Protein AF-G9KC55-F1 (afdb_monomer_lite)

Structure (mmCIF, N/CA/C/O backbone):
data_AF-G9KC55-F1
#
_entry.id   AF-G9KC55-F1
#
loop_
_atom_site.group_PDB
_atom_site.id
_atom_site.type_symbol
_atom_site.label_atom_id
_atom_site.label_alt_id
_atom_site.label_comp_id
_atom_site.label_asym_id
_atom_site.label_entity_id
_atom_site.label_seq_id
_atom_site.pdbx_PDB_ins_code
_atom_site.Cartn_x
_atom_site.Cartn_y
_atom_site.Cartn_z
_atom_site.occupancy
_atom_site.B_iso_or_equiv
_atom_site.auth_seq_id
_atom_site.auth_comp_id
_atom_site.auth_asym_id
_atom_site.auth_atom_id
_atom_site.pdbx_PDB_model_num
ATOM 1 N N . ASP A 1 1 ? -10.773 9.574 29.298 1.00 46.72 1 ASP A N 1
ATOM 2 C CA . ASP A 1 1 ? -11.547 9.530 28.053 1.00 46.72 1 ASP A CA 1
ATOM 3 C C . ASP A 1 1 ? -11.126 8.279 27.300 1.00 46.72 1 ASP A C 1
ATOM 5 O O . ASP A 1 1 ? -10.112 8.261 26.606 1.00 46.72 1 ASP A O 1
ATOM 9 N N . GLU A 1 2 ? -11.740 7.159 27.674 1.00 50.28 2 GLU A N 1
ATOM 10 C CA . GLU A 1 2 ? -11.317 5.826 27.250 1.00 50.28 2 GLU A CA 1
ATOM 11 C C . GLU A 1 2 ? -11.672 5.625 25.777 1.00 50.28 2 GLU A C 1
ATOM 13 O O . GLU A 1 2 ? -12.817 5.816 25.375 1.00 50.28 2 GLU A O 1
ATOM 18 N N . ALA A 1 3 ? -10.672 5.277 24.966 1.00 58.09 3 ALA A N 1
ATOM 19 C CA . ALA A 1 3 ? -10.825 5.049 23.537 1.00 58.09 3 ALA A CA 1
ATOM 20 C C . ALA A 1 3 ? -11.826 3.911 23.287 1.00 58.09 3 ALA A C 1
ATOM 22 O O . ALA A 1 3 ? -11.467 2.733 23.329 1.00 58.09 3 ALA A O 1
ATOM 23 N N . GLN A 1 4 ? -13.086 4.267 23.038 1.00 62.66 4 GLN A N 1
ATOM 24 C CA . GLN A 1 4 ? -14.075 3.322 22.545 1.00 62.66 4 GLN A CA 1
ATOM 25 C C . GLN A 1 4 ? -13.609 2.774 21.186 1.00 62.66 4 GLN A C 1
ATOM 27 O O . GLN A 1 4 ? -13.078 3.540 20.371 1.00 62.66 4 GLN A O 1
ATOM 32 N N . PRO A 1 5 ? -13.786 1.468 20.920 1.00 64.75 5 PRO A N 1
ATOM 33 C CA . PRO A 1 5 ? -13.413 0.874 19.643 1.00 64.75 5 PRO A CA 1
ATOM 34 C C . PRO A 1 5 ? -14.099 1.606 18.486 1.00 64.75 5 PRO A C 1
ATOM 36 O O . PRO A 1 5 ? -15.295 1.895 18.543 1.00 64.75 5 PRO A O 1
ATOM 39 N N . CYS A 1 6 ? -13.360 1.902 17.414 1.00 74.31 6 CYS A N 1
ATOM 40 C CA . CYS A 1 6 ? -13.946 2.535 16.238 1.00 74.31 6 CYS A CA 1
ATOM 41 C C . CYS A 1 6 ? -14.959 1.574 15.576 1.00 74.31 6 CYS A C 1
ATOM 43 O O . CYS A 1 6 ? -14.586 0.613 14.912 1.00 74.31 6 CYS A O 1
ATOM 45 N N . HIS A 1 7 ? -16.261 1.807 15.773 1.00 80.50 7 HIS A N 1
ATOM 46 C CA . HIS A 1 7 ? -17.304 0.970 15.173 1.00 80.50 7 HIS A CA 1
ATOM 47 C C . HIS A 1 7 ? -17.366 1.163 13.652 1.00 80.50 7 HIS A C 1
ATOM 49 O O . HIS A 1 7 ? -17.404 2.298 13.158 1.00 80.50 7 HIS A O 1
ATOM 55 N N . LEU A 1 8 ? -17.398 0.041 12.926 1.00 81.56 8 LEU A N 1
ATOM 56 C CA . LEU A 1 8 ? -17.644 0.009 11.487 1.00 81.56 8 LEU A CA 1
ATOM 57 C C . LEU A 1 8 ? -19.110 0.351 11.198 1.00 81.56 8 LEU A C 1
ATOM 59 O O . LEU A 1 8 ? -20.016 -0.174 11.844 1.00 81.56 8 LEU A O 1
ATOM 63 N N . THR A 1 9 ? -19.339 1.192 10.194 1.00 83.81 9 THR A N 1
ATOM 64 C CA . THR A 1 9 ? -20.667 1.398 9.603 1.00 83.81 9 THR A CA 1
ATOM 65 C C . THR A 1 9 ? -21.012 0.246 8.648 1.00 83.81 9 THR A C 1
ATOM 67 O O . THR A 1 9 ? -20.131 -0.513 8.236 1.00 83.81 9 THR A O 1
ATOM 70 N N . GLY A 1 10 ? -22.294 0.097 8.291 1.00 77.88 10 GLY A N 1
ATOM 71 C CA . GLY A 1 10 ? -22.765 -0.985 7.412 1.00 77.88 10 GLY A CA 1
ATOM 72 C C . GLY A 1 10 ? -22.007 -1.059 6.081 1.00 77.88 10 GLY A C 1
ATOM 73 O O . GLY A 1 10 ? -21.507 -2.125 5.719 1.00 77.88 10 GLY A O 1
ATOM 74 N N . ASP A 1 11 ? -21.818 0.085 5.421 1.00 84.19 11 ASP A N 1
ATOM 75 C CA . ASP A 1 11 ? -21.088 0.170 4.149 1.00 84.19 11 ASP A CA 1
ATOM 76 C C . ASP A 1 11 ? -19.602 -0.180 4.307 1.00 84.19 11 ASP A C 1
ATOM 78 O O . ASP A 1 11 ? -19.022 -0.879 3.474 1.00 84.19 11 ASP A O 1
ATOM 82 N N . ALA A 1 12 ? -18.985 0.224 5.424 1.00 87.38 12 ALA A N 1
ATOM 83 C CA . ALA A 1 12 ? -17.578 -0.056 5.699 1.00 87.38 12 ALA A CA 1
ATOM 84 C C . ALA A 1 12 ? -17.297 -1.560 5.850 1.00 87.38 12 ALA A C 1
ATOM 86 O O . ALA A 1 12 ? -16.206 -2.014 5.507 1.00 87.38 12 ALA A O 1
ATOM 87 N N . LYS A 1 13 ? -18.276 -2.351 6.311 1.00 90.94 13 LYS A N 1
ATOM 88 C CA . LYS A 1 13 ? -18.146 -3.813 6.398 1.00 90.94 13 LYS A CA 1
ATOM 89 C C . LYS A 1 13 ? -18.074 -4.464 5.014 1.00 90.94 13 LYS A C 1
ATOM 91 O O . LYS A 1 13 ? -17.294 -5.394 4.822 1.00 90.94 13 LYS A O 1
ATOM 96 N N . CYS A 1 14 ? -18.851 -3.966 4.051 1.00 93.69 14 CYS A N 1
ATOM 97 C CA . CYS A 1 14 ? -18.776 -4.429 2.665 1.00 93.69 14 CYS A CA 1
ATOM 98 C C . CYS A 1 14 ? -17.408 -4.088 2.055 1.00 93.69 14 CYS A C 1
ATOM 100 O O . CYS A 1 14 ? -16.731 -4.968 1.525 1.00 93.69 14 CYS A O 1
ATOM 102 N N . SER A 1 15 ? -16.950 -2.843 2.221 1.00 94.00 15 SER A N 1
ATOM 103 C CA . SER A 1 15 ? -15.640 -2.398 1.729 1.00 94.00 15 SER A CA 1
ATOM 104 C C . SER A 1 15 ? -14.475 -3.169 2.350 1.00 94.00 15 SER A C 1
ATOM 106 O O . SER A 1 15 ? -13.530 -3.508 1.638 1.00 94.00 15 SER A O 1
ATOM 108 N N . LEU A 1 16 ? -14.540 -3.490 3.647 1.00 94.75 16 LEU A N 1
ATOM 109 C CA . LEU A 1 16 ? -13.545 -4.326 4.321 1.00 94.75 16 LEU A CA 1
ATOM 110 C C . LEU A 1 16 ? -13.471 -5.716 3.682 1.00 94.75 16 LEU A C 1
ATOM 112 O O . LEU A 1 16 ? -12.382 -6.144 3.313 1.00 94.75 16 LEU A O 1
ATOM 116 N N . ARG A 1 17 ? -14.616 -6.388 3.509 1.00 95.75 17 ARG A N 1
ATOM 117 C CA . ARG A 1 17 ? -14.684 -7.713 2.877 1.00 95.75 17 ARG A CA 1
ATOM 118 C C . ARG A 1 17 ? -14.121 -7.699 1.465 1.00 95.75 17 ARG A C 1
ATOM 120 O O . ARG A 1 17 ? -13.302 -8.544 1.122 1.00 95.75 17 ARG A O 1
ATOM 127 N N . THR A 1 18 ? -14.541 -6.733 0.653 1.00 96.56 18 THR A N 1
ATOM 128 C CA . THR A 1 18 ? -14.043 -6.582 -0.717 1.00 96.56 18 THR A CA 1
ATOM 129 C C . THR A 1 18 ? -12.536 -6.346 -0.725 1.00 96.56 18 THR A C 1
ATOM 131 O O . THR A 1 18 ? -11.822 -6.989 -1.488 1.00 96.56 18 THR A O 1
ATOM 134 N N . SER A 1 19 ? -12.028 -5.483 0.158 1.00 96.25 19 SER A N 1
ATOM 135 C CA . SER A 1 19 ? -10.588 -5.214 0.260 1.00 96.25 19 SER A CA 1
ATOM 136 C C . SER A 1 19 ? -9.807 -6.454 0.692 1.00 96.25 19 SER A C 1
ATOM 138 O O . SER A 1 19 ? -8.780 -6.761 0.096 1.00 96.25 19 SER A O 1
ATOM 140 N N . ALA A 1 20 ? -10.305 -7.193 1.686 1.00 97.25 20 ALA A N 1
ATOM 141 C CA . ALA A 1 20 ? -9.716 -8.444 2.151 1.00 97.25 20 ALA A CA 1
ATOM 142 C C . ALA A 1 20 ? -9.660 -9.488 1.023 1.00 97.25 20 ALA A C 1
ATOM 144 O O . ALA A 1 20 ? -8.607 -10.069 0.776 1.00 97.25 20 ALA A O 1
ATOM 145 N N . LEU A 1 21 ? -10.753 -9.646 0.270 1.00 98.00 21 LEU A N 1
ATOM 146 C CA . LEU A 1 21 ? -10.822 -10.544 -0.882 1.00 98.00 21 LEU A CA 1
ATOM 147 C C . LEU A 1 21 ? -9.806 -10.167 -1.971 1.00 98.00 21 LEU A C 1
ATOM 149 O O . LEU A 1 21 ? -9.055 -11.025 -2.428 1.00 98.00 21 LEU A O 1
ATOM 153 N N . LEU A 1 22 ? -9.769 -8.894 -2.377 1.00 97.75 22 LEU A N 1
ATOM 154 C CA . LEU A 1 22 ? -8.887 -8.418 -3.449 1.00 97.75 22 LEU A CA 1
A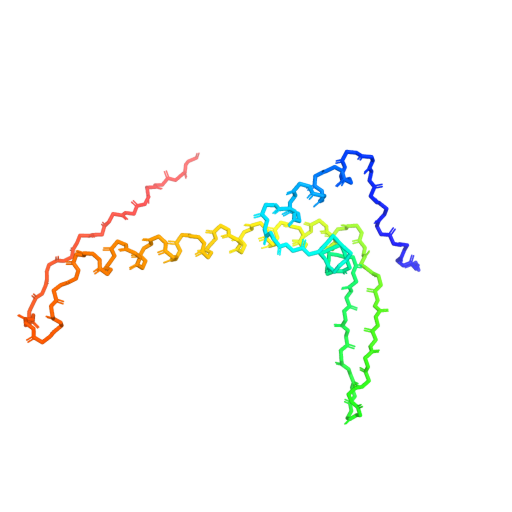TOM 155 C C . LEU A 1 22 ? -7.406 -8.494 -3.064 1.00 97.75 22 LEU A C 1
ATOM 157 O O . LEU A 1 22 ? -6.574 -8.846 -3.896 1.00 97.75 22 LEU A O 1
ATOM 161 N N . LEU A 1 23 ? -7.080 -8.188 -1.806 1.00 96.44 23 LEU A N 1
ATOM 162 C CA . LEU A 1 23 ? -5.717 -8.274 -1.276 1.00 96.44 23 LEU A CA 1
ATOM 163 C C . LEU A 1 23 ? -5.330 -9.698 -0.851 1.00 96.44 23 LEU A C 1
ATOM 165 O O . LEU A 1 23 ? -4.191 -9.910 -0.445 1.00 96.44 23 LEU A O 1
ATOM 169 N N . GLN A 1 24 ? -6.259 -10.656 -0.934 1.00 97.38 24 GLN A N 1
ATOM 170 C CA . GLN A 1 24 ? -6.087 -12.039 -0.478 1.00 97.38 24 GLN A CA 1
ATOM 171 C C . GLN A 1 24 ? -5.649 -12.132 0.993 1.00 97.38 24 GLN A C 1
ATOM 173 O O . GLN A 1 24 ? -4.781 -12.920 1.368 1.00 97.38 24 GLN A O 1
ATOM 178 N N . LEU A 1 25 ? -6.268 -11.312 1.840 1.00 96.50 25 LEU A N 1
ATOM 179 C CA . LEU A 1 25 ? -6.044 -11.271 3.279 1.00 96.50 25 LEU A CA 1
ATOM 180 C C . LEU A 1 25 ? -7.294 -11.759 4.021 1.00 96.50 25 LEU A C 1
ATOM 182 O O . LEU A 1 25 ? -8.408 -11.551 3.543 1.00 96.50 25 LEU A O 1
ATOM 186 N N . PRO A 1 26 ? -7.157 -12.360 5.213 1.00 97.00 26 PRO A N 1
ATOM 187 C CA . PRO A 1 26 ? -8.321 -12.658 6.039 1.00 97.00 26 PRO A CA 1
ATOM 188 C C . PRO A 1 26 ? -8.954 -11.360 6.587 1.00 97.00 26 PRO A C 1
ATOM 190 O O . PRO A 1 26 ? -8.243 -10.400 6.899 1.00 97.00 26 PRO A O 1
ATOM 193 N N . GLU A 1 27 ? -10.288 -11.327 6.717 1.00 95.19 27 GLU A N 1
ATOM 194 C CA . GLU A 1 27 ? -11.037 -10.130 7.153 1.00 95.19 27 GLU A CA 1
ATOM 195 C C . GLU A 1 27 ? -10.666 -9.695 8.585 1.00 95.19 27 GLU A C 1
ATOM 197 O O . GLU A 1 27 ? -10.383 -8.517 8.816 1.00 95.19 27 GLU A O 1
ATOM 202 N N . ASP A 1 28 ? -10.623 -10.635 9.539 1.00 93.62 28 ASP A N 1
ATOM 203 C CA . ASP A 1 28 ? -10.418 -10.312 10.961 1.00 93.62 28 ASP A CA 1
ATOM 204 C C . ASP A 1 28 ? -9.034 -9.703 11.254 1.00 93.62 28 ASP A C 1
ATOM 206 O O . ASP A 1 28 ? -8.983 -8.643 11.879 1.00 93.62 28 ASP A O 1
ATOM 210 N N . PRO A 1 29 ? -7.904 -10.266 10.773 1.00 94.38 29 PRO A N 1
ATOM 211 C CA . PRO A 1 29 ? -6.583 -9.670 10.968 1.00 94.38 29 PRO A CA 1
ATOM 212 C C . PRO A 1 29 ? -6.435 -8.306 10.289 1.00 94.38 29 PRO A C 1
ATOM 214 O O . PRO A 1 29 ? -5.749 -7.429 10.821 1.00 94.38 29 PRO A O 1
ATOM 217 N N . LEU A 1 30 ? -7.071 -8.104 9.127 1.00 94.62 30 LEU A N 1
ATOM 218 C CA . LEU A 1 30 ? -7.074 -6.807 8.450 1.00 94.62 30 LEU A CA 1
ATOM 219 C C . LEU A 1 30 ? -7.788 -5.764 9.315 1.00 94.62 30 LEU A C 1
ATOM 221 O O . LEU A 1 30 ? -7.243 -4.686 9.560 1.00 94.62 30 LEU A O 1
ATOM 225 N N . LEU A 1 31 ? -8.971 -6.102 9.829 1.00 93.56 31 LEU A N 1
ATOM 226 C CA . LEU A 1 31 ? -9.724 -5.224 10.716 1.00 93.56 31 LEU A CA 1
ATOM 227 C C . LEU A 1 31 ? -8.966 -4.941 12.013 1.00 93.56 31 LEU A C 1
ATOM 229 O O . LEU A 1 31 ? -8.821 -3.788 12.417 1.00 93.56 31 LEU A O 1
ATOM 233 N N . GLU A 1 32 ? -8.431 -5.981 12.641 1.00 92.38 32 GLU A N 1
ATOM 234 C CA . GLU A 1 32 ? -7.653 -5.881 13.868 1.00 92.38 32 GLU A CA 1
ATOM 235 C C . GLU A 1 32 ? -6.438 -4.965 13.689 1.00 92.38 32 GLU A C 1
ATOM 237 O O . GLU A 1 32 ? -6.178 -4.113 14.535 1.00 92.38 32 GLU A O 1
ATOM 242 N N . THR A 1 33 ? -5.733 -5.070 12.561 1.00 92.56 33 THR A N 1
ATOM 243 C CA . THR A 1 33 ? -4.582 -4.209 12.246 1.00 92.56 33 THR A CA 1
ATOM 244 C C . THR A 1 33 ? -4.983 -2.733 12.149 1.00 92.56 33 THR A C 1
ATOM 246 O O . THR A 1 33 ? -4.241 -1.844 12.585 1.00 92.56 33 THR A O 1
ATOM 249 N N . LEU A 1 34 ? -6.175 -2.448 11.623 1.00 92.94 34 LEU A N 1
ATOM 250 C CA . LEU A 1 34 ? -6.700 -1.085 11.527 1.00 92.94 34 LEU A CA 1
ATOM 251 C C . LEU A 1 34 ? -7.164 -0.545 12.888 1.00 92.94 34 LEU A C 1
ATOM 253 O O . LEU A 1 34 ? -6.984 0.641 13.159 1.00 92.94 34 LEU A O 1
ATOM 257 N N . GLN A 1 35 ? -7.712 -1.400 13.754 1.00 92.94 35 GLN A N 1
ATOM 258 C CA . GLN A 1 35 ? -8.370 -0.983 14.996 1.00 92.94 35 GLN A CA 1
ATOM 259 C C . GLN A 1 35 ? -7.514 -1.114 16.253 1.00 92.94 35 GLN A C 1
ATOM 261 O O . GLN A 1 35 ? -7.806 -0.461 17.250 1.00 92.94 35 GLN A O 1
ATOM 266 N N . ILE A 1 36 ? -6.487 -1.962 16.254 1.00 93.00 36 ILE A N 1
ATOM 267 C CA . ILE A 1 36 ? -5.716 -2.292 17.452 1.00 93.00 36 ILE A CA 1
ATOM 268 C C . ILE A 1 36 ? -4.267 -1.858 17.279 1.00 93.00 36 ILE A C 1
ATOM 270 O O . ILE A 1 36 ? -3.558 -2.225 16.342 1.00 93.00 36 ILE A O 1
ATOM 274 N N . ARG A 1 37 ? -3.781 -1.062 18.226 1.00 92.31 37 ARG A N 1
ATOM 275 C CA . ARG A 1 37 ? -2.363 -0.760 18.388 1.00 92.31 37 ARG A CA 1
ATOM 276 C C . ARG A 1 37 ? -1.727 -1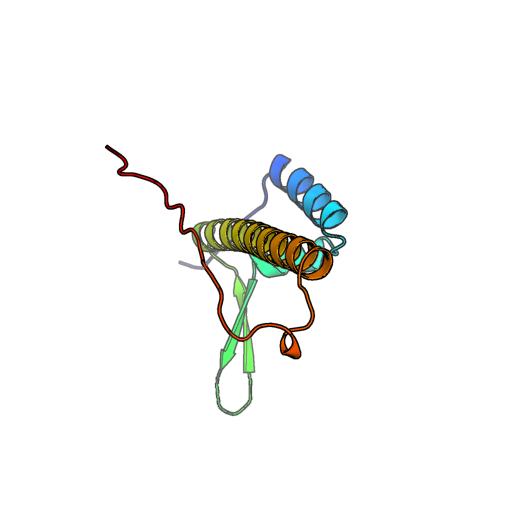.780 19.322 1.00 92.31 37 ARG A C 1
ATOM 278 O O . ARG A 1 37 ? -2.028 -1.804 20.513 1.00 92.31 37 ARG A O 1
ATOM 285 N N . THR A 1 38 ? -0.787 -2.553 18.794 1.00 91.56 38 THR A N 1
ATOM 286 C CA . THR A 1 38 ? 0.090 -3.401 19.606 1.00 91.56 38 THR A CA 1
ATOM 287 C C . THR A 1 38 ? 1.313 -2.600 20.044 1.00 91.56 38 THR A C 1
ATOM 289 O O . THR A 1 38 ? 2.078 -2.117 19.213 1.00 91.56 38 THR A O 1
ATOM 292 N N . ILE A 1 39 ? 1.499 -2.446 21.351 1.00 90.56 39 ILE A N 1
ATOM 293 C CA . ILE A 1 39 ? 2.610 -1.725 21.973 1.00 90.56 39 ILE A CA 1
ATOM 294 C C . ILE A 1 39 ? 3.470 -2.754 22.702 1.00 90.56 39 ILE A C 1
ATOM 296 O O . ILE A 1 39 ? 2.979 -3.467 23.572 1.00 90.56 39 ILE A O 1
ATOM 300 N N . ARG A 1 40 ? 4.753 -2.841 22.350 1.00 90.81 40 ARG A N 1
ATOM 301 C CA . ARG A 1 40 ? 5.725 -3.693 23.048 1.00 90.81 40 ARG A CA 1
ATOM 302 C C . ARG A 1 40 ? 6.554 -2.812 23.978 1.00 90.81 40 ARG A C 1
ATOM 304 O O . ARG A 1 40 ? 7.164 -1.861 23.496 1.00 90.81 40 ARG A O 1
ATOM 311 N N . ALA A 1 41 ? 6.550 -3.088 25.281 1.00 88.38 41 ALA A N 1
ATOM 312 C CA . ALA A 1 41 ? 7.226 -2.250 26.273 1.00 88.38 41 ALA A CA 1
ATOM 313 C C . ALA A 1 41 ? 7.929 -3.058 27.378 1.00 88.38 41 ALA A C 1
ATOM 315 O O . ALA A 1 41 ? 7.535 -4.175 27.717 1.00 88.38 41 ALA A O 1
ATOM 316 N N . GLY A 1 42 ? 8.966 -2.447 27.961 1.00 85.81 42 GLY A N 1
ATOM 317 C CA . GLY A 1 42 ? 9.750 -3.005 29.066 1.00 85.81 42 GLY A CA 1
ATOM 318 C C . GLY A 1 42 ? 10.803 -4.039 28.645 1.00 85.81 42 GLY A C 1
ATOM 319 O O . GLY A 1 42 ? 10.803 -4.541 27.525 1.00 85.81 42 GLY A O 1
ATOM 320 N N . ARG A 1 43 ? 11.707 -4.379 29.578 1.00 80.31 43 ARG A N 1
ATOM 321 C CA . ARG A 1 43 ? 12.780 -5.382 29.374 1.00 80.31 43 ARG A CA 1
ATOM 322 C C . ARG A 1 43 ? 12.262 -6.813 29.178 1.00 80.31 43 ARG A C 1
ATOM 324 O O . ARG A 1 43 ? 13.012 -7.663 28.723 1.00 80.31 43 ARG A O 1
ATOM 331 N N . GLN A 1 44 ? 11.007 -7.076 29.544 1.00 81.50 44 GLN A N 1
ATOM 332 C CA . GLN A 1 44 ? 10.360 -8.388 29.430 1.00 81.50 44 GLN A CA 1
ATOM 333 C C . GLN A 1 44 ? 9.442 -8.513 28.200 1.00 81.50 44 GLN A C 1
ATOM 335 O O . GLN A 1 44 ? 8.634 -9.433 28.141 1.00 81.50 44 GLN A O 1
ATOM 340 N N . GLN A 1 45 ? 9.534 -7.601 27.222 1.00 83.06 45 GLN A N 1
ATOM 341 C CA . GLN A 1 45 ? 8.755 -7.671 25.978 1.00 83.06 45 GLN A CA 1
ATOM 342 C C . GLN A 1 45 ? 7.226 -7.746 26.186 1.00 83.06 45 GLN A C 1
ATOM 344 O O . GLN A 1 45 ? 6.521 -8.380 25.399 1.00 83.06 45 GLN A O 1
ATOM 349 N N . GLN A 1 46 ? 6.689 -7.092 27.221 1.00 87.50 46 GLN A N 1
ATOM 350 C CA . GLN A 1 46 ? 5.249 -7.128 27.478 1.00 87.50 46 GLN A CA 1
ATOM 351 C C . GLN A 1 46 ? 4.482 -6.513 26.301 1.00 87.50 46 GLN A C 1
ATOM 353 O O . GLN A 1 46 ? 4.841 -5.445 25.795 1.00 87.50 46 GLN A O 1
ATOM 358 N N . VAL A 1 47 ? 3.441 -7.217 25.851 1.00 90.69 47 VAL A N 1
ATOM 359 C CA . VAL A 1 47 ? 2.627 -6.846 24.691 1.00 90.69 47 VAL A CA 1
ATOM 360 C C . VAL A 1 47 ? 1.292 -6.289 25.172 1.00 90.69 47 VAL A C 1
ATOM 362 O O . VAL A 1 47 ? 0.451 -7.022 25.683 1.00 90.69 47 VAL A O 1
ATOM 365 N N . PHE A 1 48 ? 1.083 -4.993 24.968 1.00 90.25 48 PHE A N 1
ATOM 366 C CA . PHE A 1 48 ? -0.171 -4.308 25.262 1.00 90.25 48 PHE A CA 1
ATOM 367 C C . PHE A 1 48 ? -0.961 -4.098 23.977 1.00 90.25 48 PHE A C 1
ATOM 369 O O . PHE A 1 48 ? -0.415 -3.667 22.962 1.00 90.25 48 PHE A O 1
ATOM 376 N N . ARG A 1 49 ? -2.261 -4.376 24.023 1.00 91.62 49 ARG A N 1
ATOM 377 C CA . ARG A 1 49 ? -3.179 -4.173 22.901 1.00 91.62 49 ARG A CA 1
ATOM 378 C C . ARG A 1 49 ? -4.136 -3.055 23.269 1.00 91.62 49 ARG A C 1
ATOM 380 O O . ARG A 1 49 ? -4.919 -3.197 24.202 1.00 91.62 49 ARG A O 1
ATOM 387 N N . LYS A 1 50 ? -4.041 -1.936 22.560 1.00 90.69 50 LYS A N 1
ATOM 388 C CA . LYS A 1 50 ? -4.845 -0.741 22.812 1.00 90.69 50 LYS A CA 1
ATOM 389 C C . LYS A 1 50 ? -5.751 -0.466 21.608 1.00 90.69 50 LYS A C 1
ATOM 391 O O . LYS A 1 50 ? -5.215 -0.346 20.505 1.00 90.69 50 LYS A O 1
ATOM 396 N N . PRO A 1 51 ? -7.074 -0.323 21.791 1.00 92.19 51 PRO A N 1
ATOM 397 C CA . PRO A 1 51 ? -7.955 0.158 20.734 1.00 92.19 51 PRO A CA 1
ATOM 398 C C . PRO A 1 51 ? -7.528 1.538 20.227 1.00 92.19 51 PRO A C 1
ATOM 400 O O . PRO A 1 51 ? -7.138 2.414 21.003 1.00 92.19 51 PRO A O 1
ATOM 403 N N . CYS A 1 52 ? -7.587 1.716 18.916 1.00 91.06 52 CYS A N 1
ATOM 404 C CA . CYS A 1 52 ? -7.359 2.982 18.248 1.00 91.06 52 CYS A CA 1
ATOM 405 C 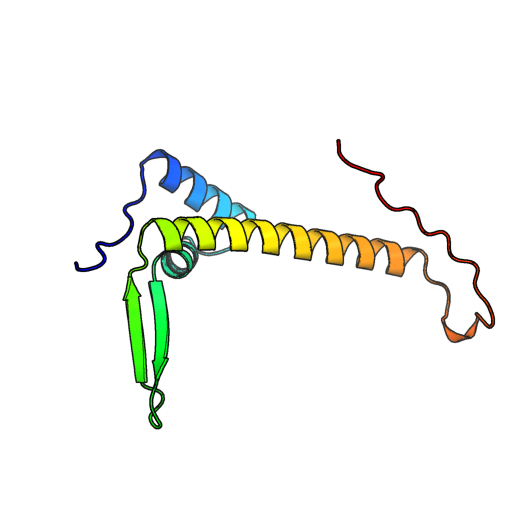C . CYS A 1 52 ? -8.605 3.860 18.314 1.00 91.06 52 CYS A C 1
ATOM 407 O O . CYS A 1 52 ? -9.735 3.390 18.175 1.00 91.06 52 CYS A O 1
ATOM 409 N N . SER A 1 53 ? -8.372 5.158 18.478 1.00 91.31 53 SER A N 1
ATOM 410 C CA . SER A 1 53 ? -9.386 6.179 18.236 1.00 91.31 53 SER A CA 1
ATOM 411 C C . SER A 1 53 ? -9.819 6.175 16.765 1.00 91.31 53 SER A C 1
ATOM 413 O O . SER A 1 53 ? -9.096 5.697 15.889 1.00 91.31 53 SER A O 1
ATOM 415 N N . ARG A 1 54 ? -10.982 6.766 16.464 1.00 89.44 54 ARG A N 1
ATOM 416 C CA . ARG A 1 54 ? -11.477 6.889 15.081 1.00 89.44 54 ARG A CA 1
ATOM 417 C C . ARG A 1 54 ? -10.452 7.545 14.145 1.00 89.44 54 ARG A C 1
ATOM 419 O O . ARG A 1 54 ? -10.173 6.986 13.092 1.00 89.44 54 ARG A O 1
ATOM 426 N N . ALA A 1 55 ? -9.839 8.652 14.564 1.00 91.62 55 ALA A N 1
ATOM 427 C CA . ALA A 1 55 ? -8.832 9.358 13.766 1.00 91.62 55 ALA A CA 1
ATOM 428 C C . ALA A 1 55 ? -7.580 8.502 13.488 1.00 91.62 55 ALA A C 1
ATOM 430 O O . ALA A 1 55 ? -7.012 8.552 12.395 1.00 91.62 55 ALA A O 1
ATOM 431 N N . GLU A 1 56 ? -7.159 7.678 14.455 1.00 93.44 56 GLU A N 1
ATOM 432 C CA . GLU A 1 56 ? -6.078 6.710 14.244 1.00 93.44 56 GLU A CA 1
ATOM 433 C C . GLU A 1 56 ? -6.497 5.607 13.260 1.00 93.44 56 GLU A C 1
ATOM 435 O O . GLU A 1 56 ? -5.696 5.249 12.396 1.00 93.44 56 GLU A O 1
ATOM 440 N N . CYS A 1 57 ? -7.733 5.094 13.353 1.00 92.75 57 CYS A N 1
ATOM 441 C CA . CYS A 1 57 ? -8.270 4.113 12.402 1.00 92.75 57 CYS A CA 1
ATOM 442 C C . CYS A 1 57 ? -8.289 4.681 10.966 1.00 92.75 57 CYS A C 1
ATOM 444 O O . CYS A 1 57 ? -7.836 4.008 10.038 1.00 92.75 57 CYS A O 1
ATOM 446 N N . ASP A 1 58 ? -8.742 5.927 10.784 1.00 92.56 58 ASP A N 1
ATOM 447 C CA . ASP A 1 58 ? -8.789 6.600 9.476 1.00 92.56 58 ASP A CA 1
ATOM 448 C C . ASP A 1 58 ? -7.384 6.797 8.892 1.00 92.56 58 ASP A C 1
ATOM 450 O O . ASP A 1 58 ? -7.112 6.410 7.755 1.00 92.56 58 ASP A O 1
ATOM 454 N N . THR A 1 59 ? -6.450 7.295 9.708 1.00 95.62 59 THR A N 1
ATOM 455 C CA . THR A 1 59 ? -5.048 7.470 9.297 1.00 95.62 59 THR A CA 1
ATOM 456 C C . THR A 1 59 ? -4.423 6.138 8.881 1.00 95.62 59 THR A C 1
ATOM 458 O O . THR A 1 59 ? -3.730 6.060 7.869 1.00 95.62 59 THR A O 1
ATOM 461 N N . ARG A 1 60 ? -4.673 5.061 9.636 1.00 95.00 60 ARG A N 1
ATOM 462 C CA . ARG A 1 60 ? -4.157 3.724 9.312 1.00 95.00 60 ARG A CA 1
ATOM 463 C C . ARG A 1 60 ? -4.714 3.192 8.002 1.00 95.00 60 ARG A C 1
ATOM 465 O O . ARG A 1 60 ? -3.936 2.672 7.206 1.00 95.00 60 ARG A O 1
ATOM 472 N N . ARG A 1 61 ? -6.020 3.341 7.763 1.00 94.94 61 ARG A N 1
ATOM 473 C CA . ARG A 1 61 ? -6.657 2.967 6.492 1.00 94.94 61 ARG A CA 1
ATOM 474 C C . ARG A 1 61 ? -5.967 3.669 5.322 1.00 94.94 61 ARG A C 1
ATOM 476 O O . ARG A 1 61 ? -5.568 3.009 4.364 1.00 94.94 61 ARG A O 1
ATOM 483 N N . ASP A 1 62 ? -5.780 4.981 5.426 1.00 96.94 62 ASP A N 1
ATOM 484 C CA . ASP A 1 62 ? -5.170 5.780 4.361 1.00 96.94 62 ASP A CA 1
ATOM 485 C C . ASP A 1 62 ? -3.699 5.406 4.143 1.00 96.94 62 ASP A C 1
ATOM 487 O O . ASP A 1 62 ? -3.234 5.326 3.006 1.00 96.94 62 ASP A O 1
ATOM 491 N N . CYS A 1 63 ? -2.963 5.111 5.217 1.00 97.44 63 CYS A N 1
ATOM 492 C CA . CYS A 1 63 ? -1.595 4.608 5.125 1.00 97.44 63 CYS A CA 1
ATOM 493 C C . CYS A 1 63 ? -1.517 3.249 4.423 1.00 97.44 63 CYS A C 1
ATOM 495 O O . CYS A 1 63 ? -0.622 3.054 3.605 1.00 97.44 63 CYS A O 1
ATOM 497 N N . VAL A 1 64 ? -2.441 2.322 4.702 1.00 95.62 64 VAL A N 1
ATOM 498 C CA . VAL A 1 64 ? -2.496 1.030 4.000 1.00 95.62 64 VAL A CA 1
ATOM 499 C C . VAL A 1 64 ? -2.742 1.248 2.507 1.00 95.62 64 VAL A C 1
ATOM 501 O O . VAL A 1 64 ? -2.020 0.679 1.693 1.00 95.62 64 VAL A O 1
ATOM 504 N N . ALA A 1 65 ? -3.681 2.122 2.134 1.00 97.06 65 ALA A N 1
ATOM 505 C CA . ALA A 1 65 ? -3.945 2.440 0.730 1.00 97.06 65 ALA A CA 1
ATOM 506 C C . ALA A 1 65 ? -2.713 3.041 0.027 1.00 97.06 65 ALA A C 1
ATOM 508 O O . ALA A 1 65 ? -2.314 2.571 -1.040 1.00 97.06 65 ALA A O 1
ATOM 509 N N . LYS A 1 66 ? -2.059 4.028 0.657 1.00 98.25 66 LYS A N 1
ATOM 510 C CA . LYS A 1 66 ? -0.818 4.637 0.148 1.00 98.25 66 LYS A CA 1
ATOM 511 C C . LYS A 1 66 ? 0.302 3.611 -0.003 1.00 98.25 66 LYS A C 1
ATOM 513 O O . LYS A 1 66 ? 1.010 3.629 -1.003 1.00 98.25 66 LYS A O 1
ATOM 518 N N . LEU A 1 67 ? 0.448 2.707 0.965 1.00 97.50 67 LEU A N 1
ATOM 519 C CA . LEU A 1 67 ? 1.457 1.654 0.928 1.00 97.50 67 LEU A CA 1
ATOM 520 C C . LEU A 1 67 ? 1.205 0.678 -0.223 1.00 97.50 67 LEU A C 1
ATOM 522 O O . LEU A 1 67 ? 2.139 0.371 -0.955 1.00 97.50 67 LEU A O 1
ATOM 526 N N . VAL A 1 68 ? -0.031 0.205 -0.399 1.00 97.44 68 VAL A N 1
ATOM 527 C CA . VAL A 1 68 ? -0.387 -0.699 -1.506 1.00 97.44 68 VAL A CA 1
ATOM 528 C C . VAL A 1 68 ? -0.077 -0.043 -2.850 1.00 97.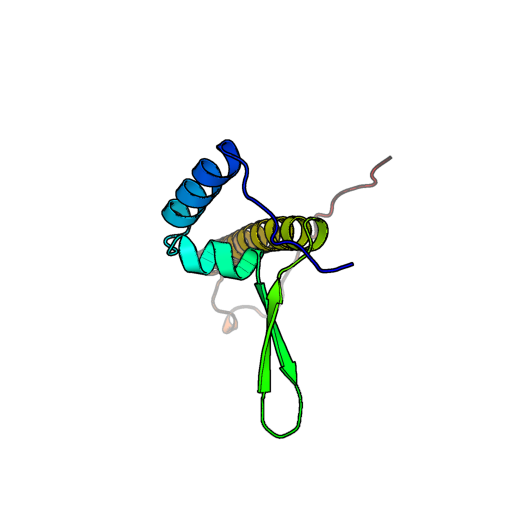44 68 VAL A C 1
ATOM 530 O O . VAL A 1 68 ? 0.584 -0.658 -3.683 1.00 97.44 68 VAL A O 1
ATOM 533 N N . TYR A 1 69 ? -0.478 1.218 -3.034 1.00 98.44 69 TYR A N 1
ATOM 534 C CA . TYR A 1 69 ? -0.180 1.967 -4.254 1.00 98.44 69 TYR 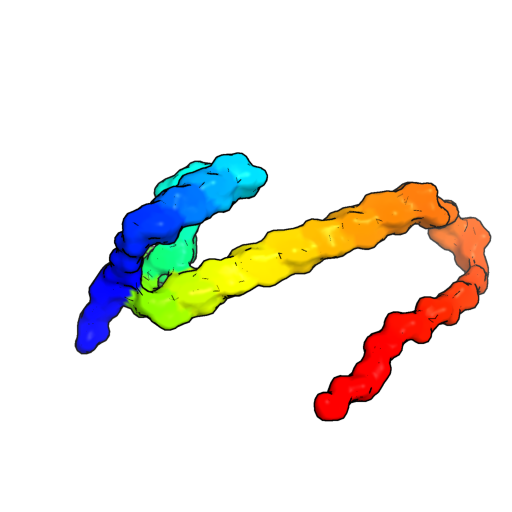A CA 1
ATOM 535 C C . TYR A 1 69 ? 1.329 2.116 -4.488 1.00 98.44 69 TYR A C 1
ATOM 537 O O . TYR A 1 69 ? 1.813 1.805 -5.574 1.00 98.44 69 TYR A O 1
ATOM 545 N N . ALA A 1 70 ? 2.086 2.526 -3.465 1.00 98.44 70 ALA A N 1
ATOM 546 C CA . ALA A 1 70 ? 3.536 2.680 -3.567 1.00 98.44 70 ALA A CA 1
ATOM 547 C C . ALA A 1 70 ? 4.225 1.359 -3.947 1.00 98.44 70 ALA A C 1
ATOM 549 O O . ALA A 1 70 ? 5.052 1.332 -4.852 1.00 98.44 70 ALA A O 1
ATOM 550 N N . ARG A 1 71 ? 3.832 0.240 -3.324 1.00 98.19 71 ARG A N 1
ATOM 551 C CA . ARG A 1 71 ? 4.384 -1.087 -3.641 1.00 98.19 71 ARG A CA 1
ATOM 552 C C . ARG A 1 71 ? 4.035 -1.553 -5.049 1.00 98.19 71 ARG A C 1
ATOM 554 O O . ARG A 1 71 ? 4.876 -2.167 -5.699 1.00 98.19 71 ARG A O 1
ATOM 561 N N . LEU A 1 72 ? 2.821 -1.267 -5.515 1.00 98.31 72 LEU A N 1
ATOM 562 C CA . LEU A 1 72 ? 2.417 -1.565 -6.886 1.00 98.31 72 LEU A CA 1
ATOM 563 C C . LEU A 1 72 ? 3.247 -0.759 -7.892 1.00 98.31 72 LEU A C 1
ATOM 565 O O . LEU A 1 72 ? 3.698 -1.316 -8.890 1.00 98.31 72 LEU A O 1
ATOM 569 N N . PHE A 1 73 ? 3.473 0.527 -7.617 1.00 98.25 73 PHE A N 1
ATOM 570 C CA . PHE A 1 73 ? 4.297 1.391 -8.457 1.00 98.25 73 PHE A CA 1
ATOM 571 C C . PHE A 1 73 ? 5.752 0.907 -8.518 1.00 98.25 73 PHE A C 1
ATOM 573 O O . PHE A 1 73 ? 6.280 0.716 -9.612 1.00 98.25 73 PHE A O 1
ATOM 580 N N . ASP A 1 74 ? 6.370 0.618 -7.367 1.00 98.12 74 ASP A N 1
ATOM 581 C CA . ASP A 1 74 ? 7.729 0.063 -7.297 1.00 98.12 74 ASP A CA 1
ATOM 582 C C . ASP A 1 74 ? 7.842 -1.250 -8.089 1.00 98.12 74 ASP A C 1
ATOM 584 O O . ASP A 1 74 ? 8.802 -1.464 -8.834 1.00 98.12 74 ASP A O 1
ATOM 588 N N . TRP A 1 75 ? 6.846 -2.133 -7.950 1.00 98.00 75 TRP A N 1
ATOM 589 C CA . TRP A 1 75 ? 6.796 -3.393 -8.687 1.00 98.00 75 TRP A CA 1
ATOM 590 C C . TRP A 1 75 ? 6.694 -3.164 -10.197 1.00 98.00 75 TRP A C 1
ATOM 592 O O . TRP A 1 75 ? 7.433 -3.786 -10.956 1.00 98.00 75 TRP A O 1
AT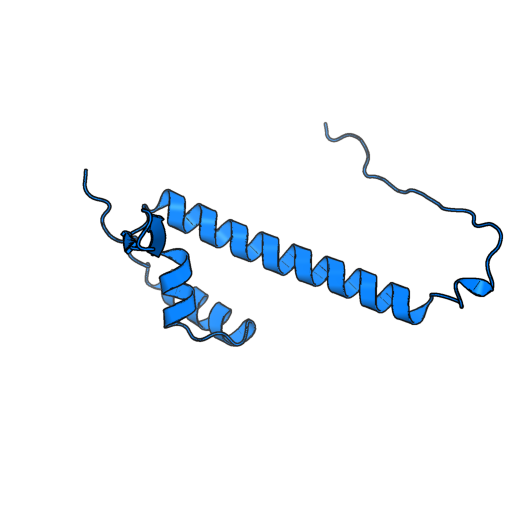OM 602 N N . LEU A 1 76 ? 5.840 -2.240 -10.639 1.00 98.19 76 LEU A N 1
ATOM 603 C CA . LEU A 1 76 ? 5.691 -1.898 -12.052 1.00 98.19 76 LEU A CA 1
ATOM 604 C C . LEU A 1 76 ? 7.010 -1.381 -12.640 1.00 98.19 76 LEU A C 1
ATOM 606 O O . LEU A 1 76 ? 7.437 -1.857 -13.692 1.00 98.19 76 LEU A O 1
ATOM 610 N N . VAL A 1 77 ? 7.692 -0.466 -11.943 1.00 96.88 77 VAL A N 1
ATOM 611 C CA . VAL A 1 77 ? 9.016 0.037 -12.350 1.00 96.88 77 VAL A CA 1
ATOM 612 C C . VAL A 1 77 ? 10.026 -1.109 -12.437 1.00 96.88 77 VAL A C 1
ATOM 614 O O . VAL A 1 77 ? 10.781 -1.198 -13.404 1.00 96.88 77 VAL A O 1
ATOM 617 N N . SER A 1 78 ? 10.016 -2.023 -11.464 1.00 96.62 78 SER A N 1
ATOM 618 C CA . SER A 1 78 ? 10.893 -3.195 -11.464 1.00 96.62 78 SER A CA 1
ATOM 619 C C . SER A 1 78 ? 10.641 -4.123 -12.660 1.00 96.62 78 SER A C 1
ATOM 621 O O . SER A 1 78 ? 11.606 -4.561 -13.286 1.00 96.62 78 SER A O 1
ATOM 623 N N . VAL A 1 79 ? 9.378 -4.380 -13.017 1.00 96.94 79 VAL A N 1
ATOM 624 C CA . VAL A 1 79 ? 8.994 -5.211 -14.174 1.00 96.94 79 VAL A CA 1
ATOM 625 C C . VAL A 1 79 ? 9.406 -4.571 -15.500 1.00 96.94 79 VAL A C 1
ATOM 627 O O . VAL A 1 79 ? 9.898 -5.256 -16.397 1.00 96.94 79 VAL A O 1
ATOM 630 N N . ILE A 1 80 ? 9.233 -3.257 -15.642 1.00 96.12 80 ILE A N 1
ATOM 631 C CA . ILE A 1 80 ? 9.678 -2.548 -16.847 1.00 96.12 80 ILE A CA 1
ATOM 632 C C . ILE A 1 80 ? 11.199 -2.623 -16.953 1.00 96.12 80 ILE A C 1
ATOM 634 O O . ILE A 1 80 ? 11.719 -3.029 -17.991 1.00 96.12 80 ILE A O 1
ATOM 638 N N . ASN A 1 81 ? 11.910 -2.309 -15.868 1.00 93.19 81 ASN A N 1
ATOM 639 C CA . ASN A 1 81 ? 13.367 -2.336 -15.850 1.00 93.19 81 ASN A CA 1
ATOM 640 C C . ASN A 1 81 ? 13.912 -3.734 -16.151 1.00 93.19 81 ASN A C 1
ATOM 642 O O . ASN A 1 81 ? 14.841 -3.848 -16.940 1.00 93.19 81 ASN A O 1
ATOM 646 N N . SER A 1 82 ? 13.323 -4.807 -15.619 1.00 91.75 82 SER A N 1
ATOM 647 C CA . SER A 1 82 ? 13.771 -6.170 -15.943 1.00 91.75 82 SER A CA 1
ATOM 648 C C . SER A 1 82 ? 13.570 -6.545 -17.415 1.00 91.75 82 SER A C 1
ATOM 650 O O . SER A 1 82 ? 14.277 -7.416 -17.916 1.00 91.75 82 SER A O 1
ATOM 652 N N . SER A 1 83 ? 12.649 -5.878 -18.116 1.00 91.81 83 SER A N 1
ATOM 653 C CA . SER A 1 83 ? 12.348 -6.133 -19.528 1.00 91.81 83 SER A CA 1
ATOM 654 C C . SER A 1 83 ? 13.253 -5.363 -20.497 1.00 91.81 83 SER A C 1
ATOM 656 O O . SER A 1 83 ? 13.404 -5.782 -21.642 1.00 91.81 83 SER A O 1
ATOM 658 N N . ILE A 1 84 ? 13.835 -4.236 -20.066 1.00 90.56 84 ILE A N 1
ATOM 659 C CA . ILE A 1 84 ? 14.623 -3.339 -20.935 1.00 90.56 84 ILE A CA 1
ATOM 660 C C . ILE A 1 84 ? 16.088 -3.183 -20.511 1.00 90.56 84 ILE A C 1
ATOM 662 O O . ILE A 1 84 ? 16.873 -2.597 -21.255 1.00 90.56 84 ILE A O 1
ATOM 666 N N . CYS A 1 85 ? 16.467 -3.653 -19.319 1.00 83.19 85 CYS A N 1
ATOM 667 C CA . CYS A 1 85 ? 17.835 -3.509 -18.833 1.00 83.19 85 CYS A CA 1
ATOM 668 C C . CYS A 1 85 ? 18.781 -4.390 -19.657 1.00 83.19 85 CYS A C 1
ATOM 670 O O . CYS A 1 85 ? 18.547 -5.590 -19.816 1.00 83.19 85 CYS A O 1
ATOM 672 N N . ALA A 1 86 ? 19.859 -3.797 -20.169 1.00 75.81 86 ALA A N 1
ATOM 673 C CA . ALA A 1 86 ? 20.965 -4.566 -20.723 1.00 75.81 86 ALA A CA 1
ATOM 674 C C . ALA A 1 86 ? 21.907 -5.004 -19.593 1.00 75.81 86 ALA A C 1
ATOM 676 O O . ALA A 1 86 ? 21.797 -4.542 -18.458 1.00 75.81 86 ALA A O 1
ATOM 677 N N . ASP A 1 87 ? 22.846 -5.896 -19.904 1.00 80.94 87 ASP A N 1
ATOM 678 C CA . ASP A 1 87 ? 23.860 -6.329 -18.945 1.00 80.94 87 ASP A CA 1
ATOM 679 C C . ASP A 1 87 ? 24.592 -5.102 -18.353 1.00 80.94 87 ASP A C 1
ATOM 681 O O . ASP A 1 87 ? 25.176 -4.329 -19.121 1.00 80.94 87 ASP A O 1
ATOM 685 N N . PRO A 1 88 ? 24.599 -4.901 -17.021 1.00 74.06 88 PRO A N 1
ATOM 686 C CA . PRO A 1 88 ? 25.308 -3.791 -16.385 1.00 74.06 88 PRO A CA 1
ATOM 687 C C . PRO A 1 88 ? 26.797 -3.736 -16.743 1.00 74.06 88 PRO A C 1
ATOM 689 O O . PRO A 1 88 ? 27.382 -2.656 -16.759 1.00 74.06 88 PRO A O 1
ATOM 692 N N . ALA A 1 89 ? 27.412 -4.881 -17.065 1.00 77.12 89 ALA A N 1
ATOM 693 C CA . ALA A 1 89 ? 28.806 -4.952 -17.498 1.00 77.12 89 ALA A CA 1
ATOM 694 C C . ALA A 1 89 ? 29.032 -4.407 -18.922 1.00 77.12 89 ALA A C 1
ATOM 696 O O . ALA A 1 89 ? 30.175 -4.184 -19.322 1.00 77.12 89 ALA A O 1
ATOM 697 N N . SER A 1 90 ? 27.963 -4.182 -19.692 1.00 78.50 90 SER A N 1
ATOM 698 C CA . SER A 1 90 ? 28.029 -3.687 -21.071 1.00 78.50 90 SER A CA 1
ATOM 699 C C . SER A 1 90 ? 28.049 -2.158 -21.189 1.00 78.50 90 SER A C 1
ATOM 701 O O . SER A 1 90 ? 28.307 -1.638 -22.275 1.00 78.50 90 SER A O 1
ATOM 703 N N . TRP A 1 91 ? 27.796 -1.422 -20.100 1.00 75.19 91 TRP A N 1
ATOM 704 C CA . TRP A 1 91 ? 27.675 0.039 -20.125 1.00 75.19 91 TRP A CA 1
ATOM 705 C C . TRP A 1 91 ? 28.861 0.730 -19.449 1.00 75.19 91 TRP A C 1
ATOM 707 O O . TRP A 1 91 ? 29.133 0.525 -18.270 1.00 75.19 91 TRP A O 1
ATOM 717 N N . THR A 1 92 ? 29.538 1.612 -20.185 1.00 78.12 92 THR A N 1
ATOM 718 C CA . THR A 1 92 ? 30.602 2.489 -19.660 1.00 78.12 92 THR A CA 1
ATOM 719 C C . THR A 1 92 ? 30.142 3.936 -19.452 1.00 78.12 92 THR A C 1
ATOM 721 O O . THR A 1 92 ? 30.730 4.644 -18.638 1.00 78.12 92 THR A O 1
ATOM 724 N N . THR A 1 93 ? 29.066 4.360 -20.130 1.00 86.06 93 THR A N 1
ATOM 725 C CA . THR A 1 93 ? 28.476 5.712 -20.068 1.00 86.06 93 THR A CA 1
ATOM 726 C C . THR A 1 93 ? 26.966 5.633 -20.340 1.00 86.06 93 THR A C 1
ATOM 728 O O . THR A 1 93 ? 26.543 4.795 -21.135 1.00 86.06 93 THR A O 1
ATOM 731 N N . PHE A 1 94 ? 26.150 6.512 -19.740 1.00 85.81 94 PHE A N 1
ATOM 732 C CA . PHE A 1 94 ? 24.712 6.624 -20.036 1.00 85.81 94 PHE A CA 1
ATOM 733 C C . PHE A 1 94 ? 24.255 8.087 -20.162 1.00 85.81 94 PHE A C 1
ATOM 735 O O . PHE A 1 94 ? 24.867 8.987 -19.586 1.00 85.81 94 PHE A O 1
ATOM 742 N N . ILE A 1 95 ? 23.168 8.319 -20.905 1.00 90.94 95 ILE A N 1
ATOM 743 C CA . ILE A 1 95 ? 22.476 9.614 -21.000 1.00 90.94 95 ILE A CA 1
ATOM 744 C C . ILE A 1 95 ? 21.084 9.433 -20.390 1.00 90.94 95 ILE A C 1
ATOM 746 O O . ILE A 1 95 ? 20.303 8.619 -20.877 1.00 90.94 95 ILE A O 1
ATOM 750 N N . GLY A 1 96 ? 20.788 10.165 -19.316 1.00 91.12 96 GLY A N 1
ATOM 751 C CA . GLY A 1 96 ? 19.490 10.144 -18.640 1.00 91.12 96 GLY A CA 1
ATOM 752 C C . GLY A 1 96 ? 18.652 11.376 -18.976 1.00 91.12 96 GLY A C 1
ATOM 753 O O . GLY A 1 96 ? 19.185 12.480 -19.071 1.00 91.12 96 GLY A O 1
ATOM 754 N N . LEU A 1 97 ? 17.341 11.189 -19.122 1.00 95.12 97 LEU A N 1
ATOM 755 C CA . LEU A 1 97 ? 16.364 12.272 -19.232 1.00 95.12 97 LEU A CA 1
ATOM 756 C C . LEU A 1 97 ? 15.547 12.321 -17.938 1.00 95.12 97 LEU A C 1
ATOM 758 O O . LEU A 1 97 ? 15.046 11.289 -17.495 1.00 95.12 97 LEU A O 1
ATOM 762 N N . LEU A 1 98 ? 15.431 13.503 -17.334 1.00 95.38 98 LEU A N 1
ATOM 763 C CA . LEU A 1 98 ? 14.650 13.727 -16.119 1.00 95.38 98 LEU A CA 1
ATOM 764 C C . LEU A 1 98 ? 13.438 14.593 -16.460 1.00 95.38 98 LEU A C 1
ATOM 766 O O . LEU A 1 98 ? 13.594 15.771 -16.774 1.00 95.38 98 LEU A O 1
ATOM 770 N N . ASP A 1 99 ? 12.255 13.993 -16.381 1.00 94.62 99 ASP A N 1
ATOM 771 C CA . ASP A 1 99 ? 10.974 14.689 -16.472 1.00 94.62 99 ASP A CA 1
ATOM 772 C C . ASP A 1 99 ? 10.371 14.802 -15.068 1.00 94.62 99 ASP A C 1
ATOM 774 O O . ASP A 1 99 ? 10.267 13.810 -14.341 1.00 94.62 99 ASP A O 1
ATOM 778 N N . VAL A 1 100 ? 10.036 16.022 -14.662 1.00 93.56 100 VAL A N 1
ATOM 779 C CA . VAL A 1 100 ? 9.481 16.337 -13.344 1.00 93.56 100 VAL A CA 1
ATOM 780 C C . VAL A 1 100 ? 8.308 17.286 -13.516 1.00 93.56 100 VAL A C 1
ATOM 782 O O . VAL A 1 100 ? 8.307 18.150 -14.391 1.00 93.56 100 VAL A O 1
ATOM 785 N N . TYR A 1 101 ? 7.300 17.121 -12.664 1.00 87.56 101 TYR A N 1
ATOM 786 C CA . TYR A 1 101 ? 6.099 17.945 -12.710 1.00 87.56 101 TYR A CA 1
ATOM 787 C C . TYR A 1 101 ? 6.429 19.436 -12.489 1.00 87.56 101 TYR A C 1
ATOM 789 O O . TYR A 1 101 ? 7.350 19.786 -11.748 1.00 87.56 101 TYR A O 1
ATOM 797 N N . GLY A 1 102 ? 5.684 20.314 -13.169 1.00 90.62 102 GLY A N 1
ATOM 798 C CA . GLY A 1 102 ? 5.838 21.770 -13.091 1.00 90.62 102 GLY A CA 1
ATOM 799 C C . GLY A 1 102 ? 5.172 22.396 -11.859 1.00 90.62 102 GLY A C 1
ATOM 800 O O . GLY A 1 102 ? 4.645 21.702 -10.996 1.00 90.62 102 GLY A O 1
ATOM 801 N N . PHE A 1 103 ? 5.187 23.729 -11.776 1.00 87.31 103 PHE A N 1
ATOM 802 C CA . PHE A 1 103 ? 4.605 24.459 -10.646 1.00 87.31 103 PHE A CA 1
ATOM 803 C C . PHE A 1 103 ? 3.078 24.318 -10.581 1.00 87.31 103 PHE A C 1
ATOM 805 O O . PHE A 1 103 ? 2.385 24.540 -11.573 1.00 87.31 103 PHE A O 1
ATOM 812 N N . GLU A 1 104 ? 2.570 24.010 -9.388 1.00 78.50 104 GLU A N 1
ATOM 813 C CA . GLU A 1 104 ? 1.150 24.099 -9.040 1.00 78.50 104 GLU A CA 1
ATOM 814 C C . GLU A 1 104 ? 0.846 25.532 -8.554 1.00 78.50 104 GLU A C 1
ATOM 816 O O . GLU A 1 104 ? 1.594 26.068 -7.731 1.00 78.50 104 GLU A O 1
ATOM 821 N N . SER A 1 105 ? -0.203 26.171 -9.091 1.00 66.62 105 SER A N 1
ATOM 822 C CA . SER A 1 105 ? -0.635 27.546 -8.765 1.00 66.62 105 SER A CA 1
ATOM 823 C C . SER A 1 105 ? -1.928 27.583 -7.966 1.00 66.62 105 SER A C 1
ATOM 825 O O . SER A 1 105 ? -2.849 26.844 -8.384 1.00 66.62 105 SER A O 1
#

Organism: Mustela putorius furo (NCBI:txid9669)

Sequence (105 aa):
DEAQPCHLTGDAKCSLRTSALLLQLPEDPLLETLQIRTIRAGRQQQVFRKPCSRAECDTRRDCVAKLVYARLFDWLVSVINSSICADPASWTTFIGLLDVYGFES

Radius of gyration: 21.33 Å; chains: 1; bounding box: 53×40×50 Å

InterPro domains:
  IPR001609 Myosin head, motor domain-like [PF00063] (13-104)
  IPR001609 Myosin head, motor domain-like [PS51456] (1-105)
  IPR027417 P-loop containing nucleoside triphosphate hydrolase [SSF52540] (14-104)

Secondary structure (DSSP, 8-state):
------PPPHHHHHHHHHHHHHHT--HHHHHHHHHEEEEEETTTTEEEEEEPPHHHHHHHHHHHHHHHHHHHHHHHHHHHHHHHPPPGGG-S-------------

pLDDT: mean 89.25, std 10.06, range [46.72, 98.44]

Foldseek 3Di:
DAADFDDDDPVSLVVLVVVCVVVVHDSVVSSQQLFWDWDQDDPVRDTDIGGDHPVSSVVSVVVVVVVVVVVVVVVVVVVVCVVPPDDPVVDPDDDDDDDDDDDDD